Protein AF-A0A929DUP2-F1 (afdb_monomer_lite)

pLDDT: mean 74.04, std 17.02, range [44.91, 91.19]

Secondary structure (DSSP, 8-state):
---------STTSSHHHHHHHHH--S------STT---

Structure (mmCIF, N/CA/C/O backbone):
data_AF-A0A929DUP2-F1
#
_entry.id   AF-A0A929DUP2-F1
#
loop_
_atom_site.group_PDB
_atom_site.id
_atom_site.type_symbol
_atom_site.label_atom_id
_atom_site.label_alt_id
_atom_site.label_comp_id
_atom_site.label_asym_id
_atom_site.label_entity_id
_atom_site.label_seq_id
_atom_site.pdbx_PDB_ins_code
_atom_site.Cartn_x
_atom_site.Cartn_y
_atom_site.Cartn_z
_atom_site.occupancy
_atom_site.B_iso_or_equiv
_atom_site.auth_seq_id
_atom_site.auth_comp_id
_atom_site.auth_asym_id
_atom_site.auth_atom_id
_atom_site.pdbx_PDB_model_num
ATOM 1 N N . MET A 1 1 ? -16.545 1.321 16.086 1.00 84.19 1 MET A N 1
ATOM 2 C CA . MET A 1 1 ? -16.279 1.007 14.661 1.00 84.19 1 MET A CA 1
ATOM 3 C C . MET A 1 1 ? -14.907 1.553 14.297 1.00 84.19 1 MET A C 1
ATOM 5 O O . MET A 1 1 ? -14.583 2.636 14.766 1.00 84.19 1 MET A O 1
ATOM 9 N N . LYS A 1 2 ? -14.087 0.819 13.535 1.00 87.62 2 LYS A N 1
ATOM 10 C CA . LYS A 1 2 ? -12.796 1.334 13.043 1.00 87.62 2 LYS A CA 1
ATOM 11 C C . LYS A 1 2 ? -13.006 2.014 11.679 1.00 87.62 2 LYS A C 1
ATOM 13 O O . LYS A 1 2 ? -13.813 1.500 10.906 1.00 87.62 2 LYS A O 1
ATOM 18 N N . PRO A 1 3 ? -12.321 3.130 11.375 1.00 89.94 3 PRO A N 1
ATOM 19 C CA . PRO A 1 3 ? -12.367 3.735 10.045 1.00 89.94 3 PRO A CA 1
ATOM 20 C C . PRO A 1 3 ? -11.860 2.770 8.964 1.00 89.94 3 PRO A C 1
ATOM 22 O O . PRO A 1 3 ? -10.902 2.034 9.198 1.00 89.94 3 PRO A O 1
ATOM 25 N N . VAL A 1 4 ? -12.484 2.798 7.784 1.00 88.69 4 VAL A N 1
ATOM 26 C CA . VAL A 1 4 ? -12.055 2.050 6.589 1.00 88.69 4 VAL A CA 1
ATOM 27 C C . VAL A 1 4 ? -11.529 3.046 5.559 1.00 88.69 4 VAL A C 1
ATOM 29 O O . VAL A 1 4 ? -12.159 4.072 5.317 1.00 88.69 4 VAL A O 1
ATOM 32 N N . ILE A 1 5 ? -10.372 2.749 4.963 1.00 88.25 5 ILE A N 1
ATOM 33 C CA . ILE A 1 5 ? -9.705 3.598 3.967 1.00 88.25 5 ILE A CA 1
ATOM 34 C C . ILE A 1 5 ? -9.534 2.792 2.679 1.00 88.25 5 ILE A C 1
ATOM 36 O O . ILE A 1 5 ? -9.081 1.650 2.723 1.00 88.25 5 ILE A O 1
ATOM 40 N N . VAL A 1 6 ? -9.861 3.399 1.535 1.00 89.88 6 VAL A N 1
ATOM 41 C CA . VAL A 1 6 ? -9.701 2.795 0.204 1.00 89.88 6 VAL A CA 1
ATOM 42 C C . VAL A 1 6 ? -8.626 3.552 -0.577 1.00 89.88 6 VAL A C 1
ATOM 44 O O . VAL A 1 6 ? -8.664 4.778 -0.659 1.00 89.88 6 VAL A O 1
ATOM 47 N N . LEU A 1 7 ? -7.676 2.823 -1.173 1.00 87.25 7 LEU A N 1
ATOM 48 C CA . LEU A 1 7 ? -6.643 3.378 -2.054 1.00 87.25 7 LEU A CA 1
ATOM 49 C C . LEU A 1 7 ? -7.017 3.133 -3.522 1.00 87.25 7 LEU A C 1
ATOM 51 O O . LEU A 1 7 ? -6.973 1.999 -3.996 1.00 87.25 7 LEU A O 1
ATOM 55 N N . LEU A 1 8 ? -7.352 4.198 -4.254 1.00 88.94 8 LEU A N 1
ATOM 56 C CA . LEU A 1 8 ? -7.722 4.145 -5.673 1.00 88.94 8 LEU A CA 1
ATOM 57 C C . LEU A 1 8 ? -6.632 4.751 -6.564 1.00 88.94 8 LEU A C 1
ATOM 59 O O . LEU A 1 8 ? -5.869 5.618 -6.144 1.00 88.94 8 LEU A O 1
ATOM 63 N N . GLY A 1 9 ? -6.563 4.299 -7.815 1.00 87.94 9 GLY A N 1
ATOM 64 C CA . GLY A 1 9 ? -5.643 4.835 -8.818 1.00 87.94 9 GLY A CA 1
ATOM 65 C C . GLY A 1 9 ? -5.378 3.856 -9.957 1.00 87.94 9 GLY A C 1
ATOM 66 O O . GLY A 1 9 ? -5.680 2.666 -9.845 1.00 87.94 9 GLY A O 1
ATOM 67 N N . ARG A 1 10 ? -4.771 4.354 -11.043 1.00 90.00 10 ARG A N 1
ATOM 68 C CA . ARG A 1 10 ? -4.429 3.554 -12.236 1.00 90.00 10 ARG A CA 1
ATOM 69 C C . ARG A 1 10 ? -3.587 2.311 -11.873 1.00 90.00 10 ARG A C 1
ATOM 71 O O . ARG A 1 10 ? -2.956 2.287 -10.805 1.00 90.00 10 ARG A O 1
ATOM 78 N N . PRO A 1 11 ? -3.558 1.264 -12.715 1.00 85.12 11 PRO A N 1
ATOM 79 C CA . PRO A 1 11 ? -2.627 0.150 -12.533 1.00 85.12 11 PRO A CA 1
ATOM 80 C C . PRO A 1 11 ? -1.185 0.656 -12.359 1.00 85.12 11 PRO A C 1
ATOM 82 O 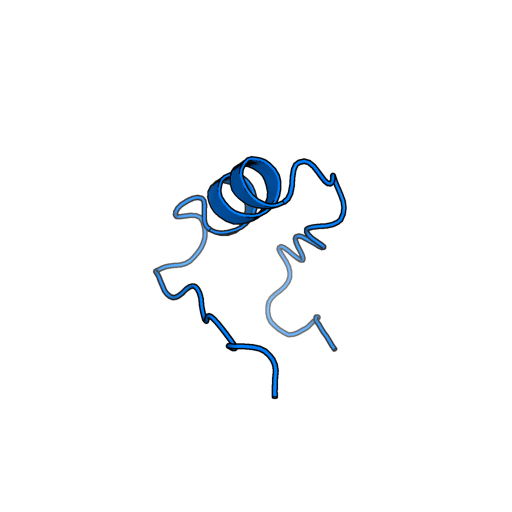O . PRO A 1 11 ? -0.808 1.666 -12.951 1.00 85.12 11 PRO A O 1
ATOM 85 N N . ASN A 1 12 ? -0.404 -0.002 -11.499 1.00 84.19 12 ASN A N 1
ATOM 86 C CA . ASN A 1 12 ? 1.033 0.253 -11.304 1.00 84.19 12 ASN A CA 1
ATOM 87 C C . ASN A 1 12 ? 1.450 1.655 -10.796 1.00 84.19 12 ASN A C 1
ATOM 89 O O . ASN A 1 12 ? 2.632 1.973 -10.792 1.00 84.19 12 ASN A O 1
ATOM 93 N N . VAL A 1 13 ? 0.533 2.486 -10.275 1.00 89.31 13 VAL A N 1
ATOM 94 C CA . VAL A 1 13 ? 0.872 3.818 -9.698 1.00 89.31 13 VAL A CA 1
ATOM 95 C C . VAL A 1 13 ? 1.484 3.787 -8.286 1.00 89.31 13 VAL A C 1
ATOM 97 O O . VAL A 1 13 ? 1.570 4.820 -7.631 1.00 89.31 13 VAL A O 1
ATOM 100 N N . GLY A 1 14 ? 1.872 2.613 -7.776 1.00 88.81 14 GLY A N 1
ATOM 101 C CA . GLY A 1 14 ? 2.514 2.488 -6.458 1.00 88.81 14 GLY A CA 1
ATOM 102 C C . GLY A 1 14 ? 1.562 2.442 -5.253 1.00 88.81 14 GLY A C 1
ATOM 103 O O . GLY A 1 14 ? 1.967 2.754 -4.135 1.00 88.81 14 GLY A O 1
ATOM 104 N N . LYS A 1 15 ? 0.299 2.032 -5.449 1.00 91.19 15 LYS A N 1
ATOM 105 C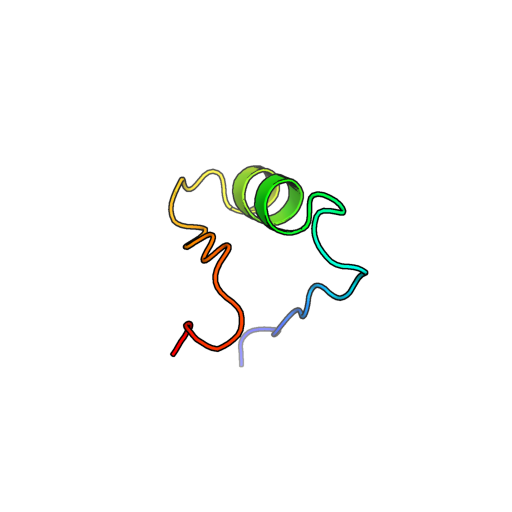 CA . LYS A 1 15 ? -0.695 1.883 -4.360 1.00 91.19 15 LYS A CA 1
ATOM 106 C C . LYS A 1 15 ? -0.207 0.937 -3.252 1.00 91.19 15 LYS A C 1
ATOM 108 O O . LYS A 1 15 ? -0.330 1.253 -2.073 1.00 91.19 15 LYS A O 1
ATOM 113 N N . SER A 1 16 ? 0.398 -0.187 -3.631 1.00 83.75 16 SER A N 1
ATOM 114 C CA . SER A 1 16 ? 0.991 -1.168 -2.716 1.00 83.75 16 SER A CA 1
ATOM 115 C C . SER A 1 16 ? 2.218 -0.627 -1.980 1.00 83.75 16 SER A C 1
ATOM 117 O O . SER A 1 16 ? 2.370 -0.857 -0.782 1.00 83.75 16 SER A O 1
ATOM 119 N N . THR A 1 17 ? 3.055 0.164 -2.657 1.00 87.12 17 THR A N 1
ATOM 120 C CA . THR A 1 17 ? 4.187 0.869 -2.038 1.00 87.12 17 THR A CA 1
ATOM 121 C C . THR A 1 17 ? 3.716 1.828 -0.946 1.00 87.12 17 THR A C 1
ATOM 123 O O . THR A 1 17 ? 4.284 1.842 0.147 1.00 87.12 17 THR A O 1
ATOM 126 N N . LEU A 1 18 ? 2.659 2.605 -1.212 1.00 86.50 18 LEU A N 1
ATOM 127 C CA . LEU A 1 18 ? 2.060 3.496 -0.217 1.00 86.50 18 LEU A CA 1
ATOM 128 C C . LEU A 1 18 ? 1.472 2.706 0.960 1.00 86.50 18 LEU A C 1
ATOM 130 O O . LEU A 1 18 ? 1.746 3.052 2.108 1.00 86.50 18 LEU A O 1
ATOM 134 N N . PHE A 1 19 ? 0.723 1.632 0.691 1.00 87.06 19 PHE A N 1
ATOM 135 C CA . PHE A 1 19 ? 0.162 0.772 1.736 1.00 87.06 19 PHE A CA 1
ATOM 136 C C . PHE A 1 19 ? 1.252 0.216 2.661 1.00 87.06 19 PHE A C 1
ATOM 138 O O . PHE A 1 19 ? 1.193 0.446 3.866 1.00 87.06 19 PHE A O 1
ATOM 145 N N . ASN A 1 20 ? 2.287 -0.420 2.104 1.00 85.62 20 ASN A N 1
ATOM 146 C CA . ASN A 1 20 ? 3.390 -1.003 2.878 1.00 85.62 20 ASN A CA 1
ATOM 147 C C . ASN A 1 20 ? 4.145 0.046 3.704 1.00 85.62 20 ASN A C 1
ATOM 149 O O . ASN A 1 20 ? 4.573 -0.223 4.827 1.00 85.62 20 ASN A O 1
ATOM 153 N N . ARG A 1 21 ? 4.294 1.270 3.179 1.00 85.12 21 ARG A N 1
ATOM 154 C CA . ARG A 1 21 ? 4.917 2.374 3.921 1.00 85.12 21 ARG A CA 1
ATOM 155 C C . ARG A 1 21 ? 4.075 2.809 5.122 1.00 85.12 21 ARG A C 1
ATOM 157 O O . ARG A 1 21 ? 4.644 3.117 6.168 1.00 85.12 21 ARG A O 1
ATOM 164 N N . LEU A 1 22 ? 2.750 2.849 4.976 1.00 85.94 22 LEU A N 1
ATOM 165 C CA . LEU A 1 22 ? 1.826 3.250 6.041 1.00 85.94 22 LEU A CA 1
ATOM 166 C C . LEU A 1 22 ? 1.666 2.165 7.108 1.00 85.94 22 LEU A C 1
ATOM 168 O O . LEU A 1 22 ? 1.628 2.479 8.296 1.00 85.94 22 LEU A O 1
ATOM 172 N N . THR A 1 23 ? 1.595 0.899 6.703 1.00 83.75 23 THR A N 1
ATOM 173 C CA . THR A 1 23 ? 1.372 -0.223 7.624 1.00 83.75 23 T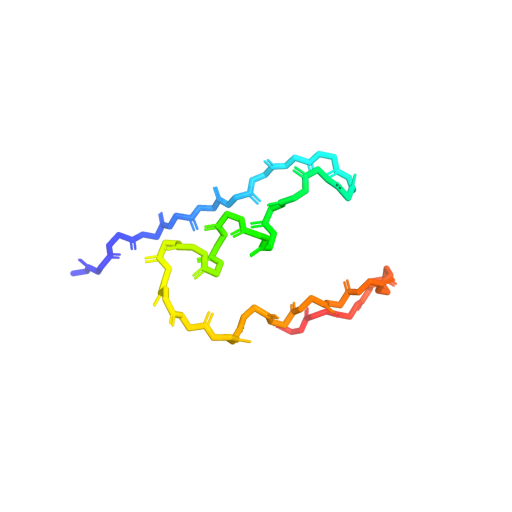HR A CA 1
ATOM 174 C C . THR A 1 23 ? 2.664 -0.756 8.236 1.00 83.75 2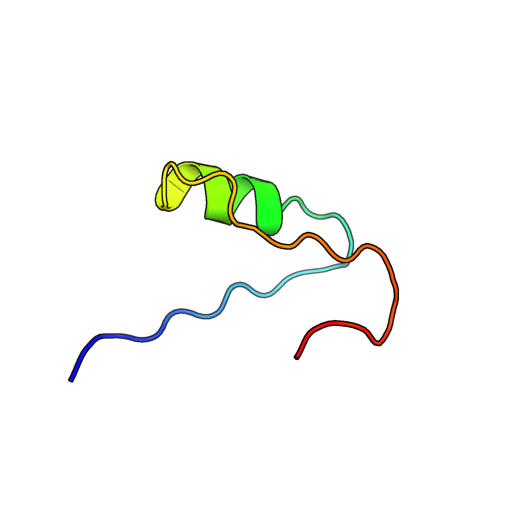3 THR A C 1
ATOM 176 O O . THR A 1 23 ? 2.600 -1.509 9.204 1.00 83.75 23 THR A O 1
ATOM 179 N N . ARG A 1 24 ? 3.838 -0.380 7.693 1.00 72.75 24 ARG A N 1
ATOM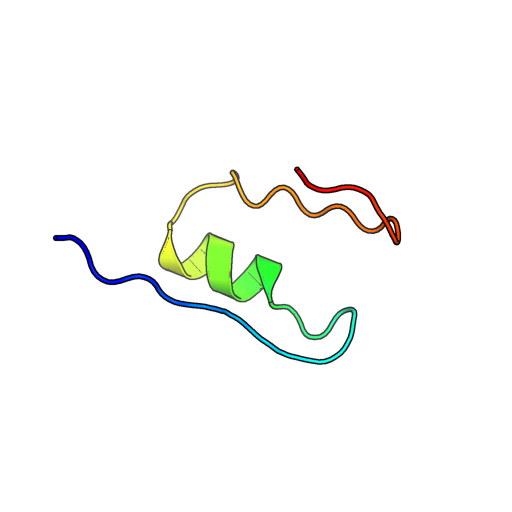 180 C CA . ARG A 1 24 ? 5.165 -0.944 8.031 1.00 72.75 24 ARG A CA 1
ATOM 181 C C . ARG A 1 24 ? 5.213 -2.479 7.946 1.00 72.75 24 ARG A C 1
ATOM 183 O O . ARG A 1 24 ? 6.168 -3.091 8.417 1.00 72.75 24 ARG A O 1
ATOM 190 N N . ALA A 1 25 ? 4.196 -3.083 7.338 1.00 62.28 25 ALA A N 1
ATOM 191 C CA . ALA A 1 25 ? 4.054 -4.506 7.112 1.00 62.28 25 ALA A CA 1
ATOM 192 C C . ALA A 1 25 ? 4.447 -4.812 5.664 1.00 62.28 25 ALA A C 1
ATOM 194 O O . ALA A 1 25 ? 4.289 -3.974 4.777 1.00 62.28 25 ALA A O 1
ATOM 195 N N . ARG A 1 26 ? 4.954 -6.023 5.420 1.00 58.38 26 ARG A N 1
ATOM 196 C CA . ARG A 1 26 ? 5.172 -6.549 4.061 1.00 58.38 26 ARG A CA 1
ATOM 197 C C . ARG A 1 26 ? 3.937 -7.284 3.518 1.00 58.38 26 ARG A C 1
ATOM 199 O O . ARG A 1 26 ? 4.037 -7.950 2.499 1.00 58.38 26 ARG A O 1
ATOM 206 N N . ASP A 1 27 ? 2.790 -7.136 4.181 1.00 56.81 27 ASP A N 1
ATOM 207 C CA . ASP A 1 27 ? 1.547 -7.862 3.890 1.00 56.81 27 ASP A CA 1
ATOM 208 C C . ASP A 1 27 ? 0.692 -7.229 2.784 1.00 56.81 27 ASP A C 1
ATOM 210 O O . ASP A 1 27 ? -0.449 -7.649 2.588 1.00 56.81 27 ASP A O 1
ATOM 214 N N . ALA A 1 28 ? 1.181 -6.232 2.029 1.00 57.06 28 ALA A N 1
ATOM 215 C CA . ALA A 1 28 ? 0.522 -5.947 0.757 1.00 57.06 28 ALA A CA 1
ATOM 216 C C . ALA A 1 28 ? 0.690 -7.170 -0.147 1.00 57.06 28 ALA A C 1
ATOM 218 O O . ALA A 1 28 ? 1.724 -7.339 -0.795 1.00 57.06 28 ALA A O 1
ATOM 219 N N . LEU A 1 29 ? -0.348 -8.001 -0.203 1.00 54.84 29 LEU A N 1
ATOM 220 C CA . LEU A 1 29 ? -0.566 -8.950 -1.280 1.00 54.84 29 LEU A CA 1
ATOM 221 C C . LEU A 1 29 ? -0.730 -8.128 -2.563 1.00 54.84 29 LEU A C 1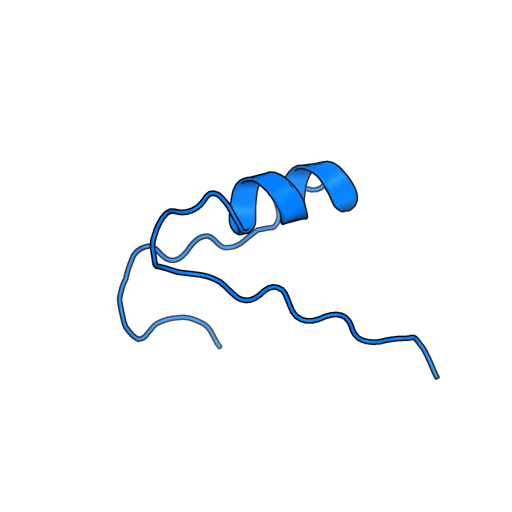
ATOM 223 O O . LEU A 1 29 ? -1.809 -7.635 -2.885 1.00 54.84 29 LEU A O 1
ATOM 227 N N . VAL A 1 30 ? 0.385 -7.893 -3.250 1.00 52.31 30 VAL A N 1
ATOM 228 C CA . VAL A 1 30 ? 0.399 -7.330 -4.597 1.00 52.31 30 VAL A CA 1
ATOM 229 C C . VAL A 1 30 ? 0.133 -8.491 -5.537 1.00 52.31 30 VAL A C 1
ATOM 231 O O . VAL A 1 30 ? 1.048 -9.225 -5.892 1.00 52.31 30 VAL A O 1
ATOM 234 N N . ALA A 1 31 ? -1.130 -8.699 -5.892 1.00 44.91 31 ALA A N 1
ATOM 235 C CA . ALA A 1 31 ? -1.444 -9.509 -7.053 1.00 44.91 31 ALA A CA 1
ATOM 236 C C . ALA A 1 31 ? -1.347 -8.605 -8.285 1.00 44.91 31 ALA A C 1
ATOM 238 O O . ALA A 1 31 ? -2.209 -7.758 -8.514 1.00 44.91 31 ALA A O 1
ATOM 239 N N . ASP A 1 32 ? -0.287 -8.784 -9.068 1.00 49.75 32 ASP A N 1
ATOM 240 C CA . ASP A 1 32 ? -0.157 -8.209 -10.414 1.00 49.75 32 ASP A CA 1
ATOM 241 C C . ASP A 1 32 ? -0.902 -9.063 -11.470 1.00 49.75 32 ASP A C 1
ATOM 243 O O . ASP A 1 32 ? -0.570 -9.042 -12.652 1.00 49.75 32 ASP A O 1
ATOM 247 N N . GLU A 1 33 ? -1.942 -9.803 -11.063 1.00 45.97 33 GLU A N 1
ATOM 248 C CA . GLU A 1 33 ? -2.847 -10.534 -11.955 1.00 45.97 33 GLU A CA 1
ATOM 249 C C . GLU A 1 33 ? -4.247 -9.894 -11.957 1.00 45.97 33 GLU A C 1
ATOM 251 O O . GLU A 1 33 ? -4.847 -9.700 -10.892 1.00 45.97 33 GLU A O 1
ATOM 256 N N . PRO A 1 34 ? -4.821 -9.573 -13.135 1.00 45.09 34 PRO A N 1
ATOM 257 C CA . PRO A 1 34 ? -6.194 -9.103 -13.211 1.00 45.09 34 PRO A CA 1
ATOM 258 C C . PRO A 1 34 ? -7.136 -10.244 -12.809 1.00 45.09 34 PRO A C 1
ATOM 260 O O . PRO A 1 34 ? -7.288 -11.221 -13.535 1.00 45.09 34 PRO A O 1
ATOM 263 N N . GLY A 1 35 ? -7.786 -10.099 -11.652 1.00 55.72 35 GLY A N 1
ATOM 264 C CA . GLY A 1 35 ? -8.846 -11.004 -11.194 1.00 55.72 35 GLY A CA 1
ATOM 265 C C . GLY A 1 35 ? -8.557 -11.793 -9.919 1.00 55.72 35 GLY A C 1
ATOM 266 O O . GLY A 1 35 ? -9.418 -12.563 -9.503 1.00 55.72 35 GLY A O 1
ATOM 267 N N . LEU A 1 36 ? -7.410 -11.601 -9.264 1.00 50.97 36 LEU A N 1
ATOM 268 C CA . LEU A 1 36 ? -7.073 -12.367 -8.062 1.00 50.97 36 LEU A CA 1
ATOM 269 C C . LEU A 1 36 ? -6.670 -11.486 -6.888 1.00 50.97 36 LEU A C 1
ATOM 271 O O . LEU A 1 36 ? -5.500 -11.305 -6.596 1.00 50.97 36 LEU A O 1
ATOM 275 N N . THR A 1 37 ? -7.672 -11.047 -6.135 1.00 47.00 37 THR A N 1
ATOM 276 C CA . THR A 1 37 ? -7.566 -10.932 -4.676 1.00 47.00 37 THR A CA 1
ATOM 277 C C . THR A 1 37 ? -8.945 -11.209 -4.095 1.00 47.00 37 THR A C 1
ATOM 279 O O . THR A 1 37 ? -9.916 -10.586 -4.527 1.00 47.00 37 THR A O 1
ATOM 282 N N . ARG A 1 38 ? -9.041 -12.143 -3.148 1.00 53.50 38 ARG A N 1
ATOM 283 C CA . ARG A 1 38 ? -10.196 -12.203 -2.248 1.00 53.50 38 ARG A CA 1
ATOM 284 C C . ARG A 1 38 ? -10.158 -11.017 -1.291 1.00 53.50 38 ARG A C 1
ATOM 286 O O . ARG A 1 38 ? -9.031 -10.651 -0.892 1.00 53.50 38 ARG A O 1
#

Radius of gyration: 11.02 Å; chains: 1; bounding box: 22×17×28 Å

Foldseek 3Di:
DDDDDDDDDDPPPCSLVVVCVVVVDPPPPPDPDPPDDD

Sequence (38 aa):
MKPVIVLLGRPNVGKSTLFNRLTRARDALVADEPGLTR